Protein AF-A0A7S0A6V8-F1 (afdb_monomer_lite)

Secondary structure (DSSP, 8-state):
--SSHHHHHHHHHHHHHHHHHHHHHHHHHHHHHHHHHHHHHHHHHHHHHHHHHHHHHHHHHHHHHHHHHHHHHHHHHHHHHHHHHHHHHHHHHHHHHT--SS-HHHHHHHHHHHHHHHHHHHHHHTTSS---

pLDDT: mean 90.57, std 12.78, range [45.38, 98.56]

Radius of gyration: 54.49 Å; chains: 1; bounding box: 108×16×158 Å

Structure (mmCIF, N/CA/C/O backbone):
data_AF-A0A7S0A6V8-F1
#
_entry.id   AF-A0A7S0A6V8-F1
#
loop_
_atom_site.group_PDB
_atom_site.id
_atom_site.type_symbol
_atom_site.label_atom_id
_atom_site.label_alt_id
_atom_site.label_comp_id
_atom_site.label_asym_id
_atom_site.label_entity_id
_atom_site.label_seq_id
_atom_site.pdbx_PDB_ins_code
_atom_site.Cartn_x
_atom_site.Cartn_y
_atom_site.Cartn_z
_atom_site.occupancy
_atom_site.B_iso_or_equiv
_atom_site.auth_seq_id
_atom_site.auth_comp_id
_atom_site.auth_asym_id
_atom_site.auth_atom_id
_atom_site.pdbx_PDB_model_num
ATOM 1 N N . MET A 1 1 ? -55.685 -0.125 78.660 1.00 45.53 1 MET A N 1
ATOM 2 C CA . MET A 1 1 ? -54.241 0.085 78.420 1.00 45.53 1 MET A CA 1
ATOM 3 C C . MET A 1 1 ? -53.777 -0.900 77.355 1.00 45.53 1 MET A C 1
ATOM 5 O O . MET A 1 1 ? -53.372 -1.995 77.702 1.00 45.53 1 MET A O 1
ATOM 9 N N . GLN A 1 2 ? -53.932 -0.569 76.074 1.00 47.03 2 GLN A N 1
ATOM 10 C CA . GLN A 1 2 ? -53.347 -1.300 74.937 1.00 47.03 2 GLN A CA 1
ATOM 11 C C . GLN A 1 2 ? -53.778 -0.545 73.677 1.00 47.03 2 GLN A C 1
ATOM 13 O O . GLN A 1 2 ? -54.888 -0.736 73.198 1.00 47.03 2 GLN A O 1
ATOM 18 N N . ALA A 1 3 ? -52.962 0.400 73.218 1.00 49.88 3 ALA A N 1
ATOM 19 C CA . ALA A 1 3 ? -53.175 1.063 71.927 1.00 49.88 3 ALA A CA 1
ATOM 20 C C . ALA A 1 3 ? -51.880 1.671 71.364 1.00 49.88 3 ALA A C 1
ATOM 22 O O . ALA A 1 3 ? -51.708 1.692 70.155 1.00 49.88 3 ALA A O 1
ATOM 23 N N . GLU A 1 4 ? -50.925 2.087 72.204 1.00 53.75 4 GLU A N 1
ATOM 24 C CA . GLU A 1 4 ? -49.747 2.814 71.695 1.00 53.75 4 GLU A CA 1
ATOM 25 C C . GLU A 1 4 ? -48.525 1.944 71.348 1.00 53.75 4 GLU A C 1
ATOM 27 O O . GLU A 1 4 ? -47.698 2.342 70.536 1.00 53.75 4 GLU A O 1
ATOM 32 N N . SER A 1 5 ? -48.422 0.716 71.869 1.00 54.34 5 SER A N 1
ATOM 33 C CA . SER A 1 5 ? -47.261 -0.160 71.614 1.00 54.34 5 SER A CA 1
ATOM 34 C C . SER A 1 5 ? -47.273 -0.851 70.238 1.00 54.34 5 SER A C 1
ATOM 36 O O . SER A 1 5 ? -46.220 -1.299 69.791 1.00 54.34 5 SER A O 1
ATOM 38 N N . GLY A 1 6 ? -48.425 -0.959 69.564 1.00 63.09 6 GLY A N 1
ATOM 39 C CA . GLY A 1 6 ? -48.537 -1.648 68.267 1.00 63.09 6 GLY A CA 1
ATOM 40 C C . GLY A 1 6 ? -48.186 -0.775 67.056 1.00 63.09 6 GLY A C 1
ATOM 41 O O . GLY A 1 6 ? -47.698 -1.287 66.052 1.00 63.09 6 GLY A O 1
ATOM 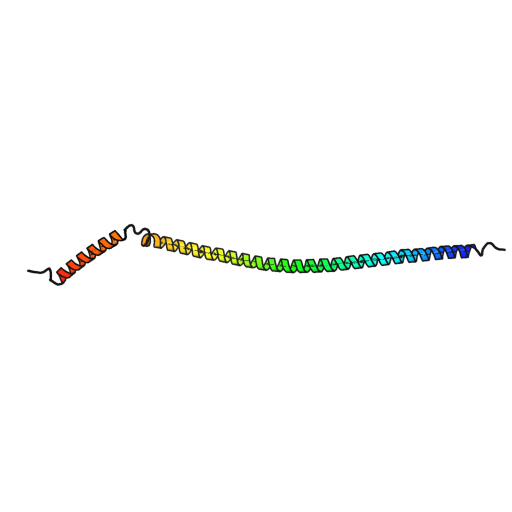42 N N . GLY A 1 7 ? -48.383 0.546 67.154 1.00 79.88 7 GLY A N 1
ATOM 43 C CA . GLY A 1 7 ? -48.154 1.477 66.042 1.00 79.88 7 GLY A CA 1
ATOM 44 C C . GLY A 1 7 ? -46.675 1.677 65.703 1.00 79.88 7 GLY A C 1
ATOM 45 O O . GLY A 1 7 ? -46.308 1.702 64.532 1.00 79.88 7 GLY A O 1
ATOM 46 N N . VAL A 1 8 ? -45.809 1.747 66.719 1.00 84.25 8 VAL A N 1
ATOM 47 C CA . VAL A 1 8 ? -44.356 1.903 66.520 1.00 84.25 8 VAL A CA 1
ATOM 48 C C . VAL A 1 8 ? -43.749 0.653 65.878 1.00 84.25 8 VAL A C 1
ATOM 50 O O . VAL A 1 8 ? -42.939 0.769 64.965 1.00 84.25 8 VAL A O 1
ATOM 53 N N . VAL A 1 9 ? -44.181 -0.540 66.297 1.00 86.50 9 VAL A N 1
ATOM 54 C CA . VAL A 1 9 ? -43.727 -1.809 65.703 1.00 86.50 9 VAL A CA 1
ATOM 55 C C . VAL A 1 9 ? -44.189 -1.930 64.249 1.00 86.50 9 VAL A C 1
ATOM 57 O O . VAL A 1 9 ? -43.392 -2.312 63.399 1.00 86.50 9 VAL A O 1
ATOM 60 N N . GLY A 1 10 ? -45.427 -1.534 63.935 1.00 88.88 10 GLY A N 1
ATOM 61 C CA . GLY A 1 10 ? -45.908 -1.490 62.551 1.00 88.88 10 GLY A CA 1
ATOM 62 C C . GLY A 1 10 ? -45.113 -0.518 61.674 1.00 88.88 10 GLY A C 1
ATOM 63 O O . GLY A 1 10 ? -44.764 -0.853 60.547 1.00 88.88 10 GLY A O 1
ATOM 64 N N . MET A 1 11 ? -44.754 0.660 62.196 1.00 89.88 11 MET A N 1
ATOM 65 C CA . MET A 1 11 ? -43.911 1.612 61.464 1.00 89.88 11 MET A CA 1
ATOM 66 C C . MET A 1 11 ? -42.496 1.064 61.227 1.00 89.88 11 MET A C 1
ATOM 68 O O . MET A 1 11 ? -41.969 1.214 60.130 1.00 89.88 11 MET A O 1
ATOM 72 N N . LEU A 1 12 ? -41.906 0.376 62.212 1.00 91.50 12 LEU A N 1
ATOM 73 C CA . LEU A 1 12 ? -40.611 -0.293 62.048 1.00 91.50 12 LEU A CA 1
ATOM 74 C C . LEU A 1 12 ? -40.663 -1.417 61.001 1.00 91.50 12 LEU A C 1
ATOM 76 O O . LEU A 1 12 ? -39.731 -1.534 60.216 1.00 91.50 12 LEU A O 1
ATOM 80 N N . GLN A 1 13 ? -41.755 -2.185 60.932 1.00 91.00 13 GLN A N 1
ATOM 81 C CA . GLN A 1 13 ? -41.948 -3.221 59.906 1.00 91.00 13 GLN A CA 1
ATOM 82 C C . GLN A 1 13 ? -42.083 -2.640 58.491 1.00 91.00 13 GLN A C 1
ATOM 84 O O . GLN A 1 13 ? -41.554 -3.209 57.538 1.00 91.00 13 GLN A O 1
ATOM 89 N N . VAL A 1 14 ? -42.762 -1.497 58.335 1.00 94.44 14 VAL A N 1
ATOM 90 C CA . VAL A 1 14 ? -42.834 -0.793 57.040 1.00 94.44 14 VAL A CA 1
ATOM 91 C C . VAL A 1 14 ? -41.448 -0.307 56.623 1.00 94.44 14 VAL A C 1
ATOM 93 O O . VAL A 1 14 ? -41.026 -0.556 55.498 1.00 94.44 14 VAL A O 1
ATOM 96 N N . VAL A 1 15 ? -40.716 0.320 57.548 1.00 94.56 15 VAL A N 1
ATOM 97 C CA . VAL A 1 15 ? -39.351 0.804 57.305 1.00 94.56 15 VAL A CA 1
ATOM 98 C C . VAL A 1 15 ? -38.407 -0.346 56.938 1.00 94.56 15 VAL A C 1
ATOM 100 O O . VAL A 1 15 ? -37.629 -0.217 55.999 1.00 94.56 15 VAL A O 1
ATOM 103 N N . GLU A 1 16 ? -38.497 -1.486 57.626 1.00 94.62 16 GLU A N 1
ATOM 104 C CA . GLU A 1 16 ? -37.734 -2.695 57.295 1.00 94.62 16 GLU A CA 1
ATOM 105 C C . GLU A 1 16 ? -38.049 -3.192 55.877 1.00 94.62 16 GLU A C 1
ATOM 107 O O . GLU A 1 16 ? -37.133 -3.432 55.090 1.00 94.62 16 GLU A O 1
ATOM 112 N N . SER A 1 17 ? -39.333 -3.286 55.516 1.00 95.88 17 SER A N 1
ATOM 113 C CA . SER A 1 17 ? -39.743 -3.689 54.167 1.00 95.88 17 SER A CA 1
ATOM 114 C C . SER A 1 17 ? -39.253 -2.717 53.091 1.00 95.88 17 SER A C 1
ATOM 116 O O . SER A 1 17 ? -38.896 -3.155 51.995 1.00 95.88 17 SER A O 1
ATOM 118 N N . ASP A 1 18 ? -39.247 -1.413 53.369 1.00 96.94 18 ASP A N 1
ATOM 119 C CA . ASP A 1 18 ? -38.742 -0.404 52.439 1.00 96.94 18 ASP A CA 1
ATOM 120 C C . ASP A 1 18 ? -37.225 -0.499 52.267 1.00 96.94 18 ASP A C 1
ATOM 122 O O . ASP A 1 18 ? -36.745 -0.418 51.136 1.00 96.94 18 ASP A O 1
ATOM 126 N N . PHE A 1 19 ? -36.468 -0.742 53.342 1.00 97.06 19 PHE A N 1
ATOM 127 C CA . PHE A 1 19 ? -35.027 -0.978 53.241 1.00 97.06 19 PHE A CA 1
ATOM 128 C C . PHE A 1 19 ? -34.702 -2.258 52.475 1.00 97.06 19 PHE A C 1
ATOM 130 O O . PHE A 1 19 ? -33.848 -2.218 51.595 1.00 97.06 19 PHE A O 1
ATOM 137 N N . ALA A 1 20 ? -35.412 -3.358 52.737 1.00 97.25 20 ALA A N 1
ATOM 138 C CA . ALA A 1 20 ? -35.213 -4.612 52.012 1.00 97.25 20 ALA A CA 1
ATOM 139 C C . ALA A 1 20 ? -35.503 -4.453 50.508 1.00 97.25 20 ALA A C 1
ATOM 141 O O . ALA A 1 20 ? -34.765 -4.960 49.662 1.00 97.25 20 ALA A O 1
ATOM 142 N N . ARG A 1 21 ? -36.558 -3.705 50.157 1.00 97.56 21 ARG A N 1
ATOM 143 C CA . ARG A 1 21 ? -36.874 -3.380 48.761 1.00 97.56 21 ARG A CA 1
ATOM 144 C C . ARG A 1 21 ? -35.805 -2.492 48.131 1.00 97.56 21 ARG A C 1
ATOM 146 O O . ARG A 1 21 ? -35.350 -2.793 47.032 1.00 97.56 21 ARG A O 1
ATOM 153 N N . LEU A 1 22 ? -35.38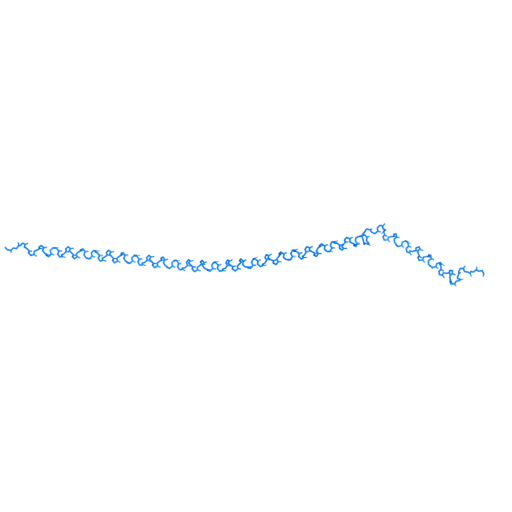7 -1.434 48.826 1.00 97.81 22 LEU A N 1
ATOM 154 C CA . LEU A 1 22 ? -34.353 -0.518 48.347 1.00 97.81 22 LEU A CA 1
ATOM 155 C C . LEU A 1 22 ? -33.021 -1.242 48.121 1.00 97.81 22 LEU A C 1
ATOM 157 O O . LEU A 1 22 ? -32.372 -1.013 47.103 1.00 97.81 22 LEU A O 1
ATOM 161 N N . GLU A 1 23 ? -32.628 -2.126 49.037 1.00 97.62 23 GLU A N 1
ATOM 162 C CA . GLU A 1 23 ? -31.418 -2.939 48.918 1.00 97.62 23 GLU A CA 1
ATOM 163 C C . GLU A 1 23 ? -31.487 -3.846 47.686 1.00 97.62 23 GLU A C 1
ATOM 165 O O . GLU A 1 23 ? -30.549 -3.866 46.888 1.00 97.62 23 GLU A O 1
ATOM 170 N N . ALA A 1 24 ? -32.607 -4.547 47.488 1.00 97.50 24 ALA A N 1
ATOM 171 C CA . ALA A 1 24 ? -32.794 -5.431 46.343 1.00 97.50 24 ALA A CA 1
ATOM 172 C C . ALA A 1 24 ? -32.779 -4.668 45.007 1.00 97.50 24 ALA A C 1
ATOM 174 O O . ALA A 1 24 ? -32.090 -5.078 44.071 1.00 97.50 24 ALA A O 1
ATOM 175 N N . GLU A 1 25 ? -33.508 -3.551 44.919 1.00 97.69 25 GLU A N 1
ATOM 176 C CA . GLU A 1 25 ? -33.565 -2.708 43.719 1.00 97.69 25 GLU A CA 1
ATOM 177 C C . GLU A 1 25 ? -32.190 -2.104 43.399 1.00 97.69 25 GLU A C 1
ATOM 179 O O . GLU A 1 25 ? -31.736 -2.179 42.255 1.00 97.69 25 GLU A O 1
ATOM 184 N N . THR A 1 26 ? -31.498 -1.563 44.406 1.00 97.88 26 THR A N 1
ATOM 185 C CA . THR A 1 26 ? -30.175 -0.942 44.230 1.00 97.88 26 THR A CA 1
ATOM 186 C C . THR A 1 26 ? -29.130 -1.980 43.842 1.00 97.88 26 THR A C 1
ATOM 188 O O . THR A 1 26 ? -28.418 -1.781 42.863 1.00 97.88 26 THR A O 1
ATOM 191 N N . SER A 1 27 ? -29.093 -3.129 44.521 1.00 97.88 27 SER A N 1
ATOM 192 C CA . SER A 1 27 ? -28.145 -4.206 44.207 1.00 97.88 27 SER A CA 1
ATOM 193 C C . SER A 1 27 ? -28.348 -4.745 42.790 1.00 97.88 27 SER A C 1
ATOM 195 O O . SER A 1 27 ? -27.383 -5.000 42.070 1.00 97.88 27 SER A O 1
ATOM 197 N N . ALA A 1 28 ? -29.604 -4.895 42.355 1.00 97.88 28 ALA A N 1
ATOM 198 C CA . ALA A 1 28 ? -29.914 -5.314 40.993 1.00 97.88 28 ALA A CA 1
ATOM 199 C C . ALA A 1 28 ? -29.501 -4.255 39.957 1.00 97.88 28 ALA A C 1
ATOM 201 O O . ALA A 1 28 ? -28.939 -4.603 38.915 1.00 97.88 28 ALA A O 1
ATOM 202 N N . ALA A 1 29 ? -29.750 -2.974 40.242 1.00 98.31 29 ALA A N 1
ATOM 203 C CA . ALA A 1 29 ? -29.359 -1.870 39.371 1.00 98.31 29 ALA A CA 1
ATOM 204 C C . ALA A 1 29 ? -27.833 -1.747 39.248 1.00 98.31 29 ALA A C 1
ATOM 206 O O . ALA A 1 29 ? -27.325 -1.613 38.136 1.00 98.31 29 ALA A O 1
ATOM 207 N N . GLU A 1 30 ? -27.097 -1.852 40.356 1.00 98.19 30 GLU A N 1
ATOM 208 C CA . GLU A 1 30 ? -25.632 -1.823 40.371 1.00 98.19 30 GLU A CA 1
ATOM 209 C C . GLU A 1 30 ? -25.037 -3.017 39.622 1.00 98.19 30 GLU A C 1
ATOM 211 O O . GLU A 1 30 ? -24.147 -2.836 38.791 1.00 98.19 30 GLU A O 1
ATOM 216 N N . ALA A 1 31 ? -25.566 -4.227 39.833 1.00 98.19 31 ALA A N 1
ATOM 217 C CA . ALA A 1 31 ? -25.120 -5.413 39.105 1.00 98.19 31 ALA A CA 1
ATOM 218 C C . ALA A 1 31 ? -25.353 -5.284 37.590 1.00 98.19 31 ALA A C 1
ATOM 220 O O . ALA A 1 31 ? -24.488 -5.653 36.791 1.00 98.19 31 ALA A O 1
ATOM 221 N N . LEU A 1 32 ? -26.502 -4.734 37.181 1.00 98.25 32 LEU A N 1
ATOM 222 C CA . LEU A 1 32 ? -26.798 -4.483 35.772 1.00 98.25 32 LEU A CA 1
ATOM 223 C C . LEU A 1 32 ? -25.873 -3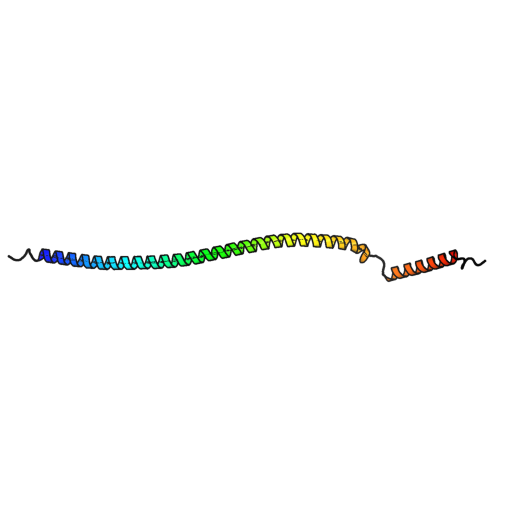.413 35.183 1.00 98.25 32 LEU A C 1
ATOM 225 O O . LEU A 1 32 ? -25.332 -3.615 34.097 1.00 98.25 32 LEU A O 1
ATOM 229 N N . ALA A 1 33 ? -25.675 -2.302 35.894 1.00 98.44 33 ALA A N 1
ATOM 230 C CA . ALA A 1 33 ? -24.804 -1.217 35.458 1.00 98.44 33 ALA A CA 1
ATOM 231 C C . ALA A 1 33 ? -23.352 -1.689 35.313 1.00 98.44 33 ALA A C 1
ATOM 233 O O . ALA A 1 33 ? -22.712 -1.401 34.302 1.00 98.44 33 ALA A O 1
ATOM 234 N N . GLN A 1 34 ? -22.858 -2.474 36.275 1.00 98.44 34 GLN A N 1
ATOM 235 C CA . GLN A 1 34 ? -21.521 -3.057 36.222 1.00 98.44 34 GLN A CA 1
ATOM 236 C C . GLN A 1 34 ? -21.376 -3.986 35.015 1.00 98.44 34 GLN A C 1
ATOM 238 O O . GLN A 1 34 ? -20.423 -3.859 34.251 1.00 98.44 34 GLN A O 1
ATOM 243 N N . LYS A 1 35 ? -22.361 -4.862 34.782 1.00 98.38 35 LYS A N 1
ATOM 244 C CA . LYS A 1 35 ? -22.357 -5.763 33.626 1.00 98.38 35 LYS A CA 1
ATOM 245 C C . LYS A 1 35 ? -22.326 -4.996 32.301 1.00 98.38 35 LYS A C 1
ATOM 247 O O . LYS A 1 35 ? -21.511 -5.307 31.439 1.00 98.38 35 LYS A O 1
ATOM 252 N N . GLN A 1 36 ? -23.185 -3.989 32.143 1.00 98.38 36 GLN A N 1
ATOM 253 C CA . GLN A 1 36 ? -23.234 -3.166 30.930 1.00 98.38 36 GLN A CA 1
ATOM 254 C C . GLN A 1 36 ? -21.926 -2.406 30.704 1.00 98.38 36 GLN A C 1
ATOM 256 O O . GLN A 1 36 ? -21.455 -2.311 29.572 1.00 98.38 36 GLN A O 1
ATOM 261 N N . TYR A 1 37 ? -21.330 -1.880 31.774 1.00 98.31 37 TYR A N 1
ATOM 262 C CA . TYR A 1 37 ? -20.033 -1.224 31.707 1.00 98.31 37 TYR A CA 1
ATOM 263 C C . TYR A 1 37 ? -18.936 -2.197 31.260 1.00 98.31 37 TYR A C 1
ATOM 265 O O . TYR A 1 37 ? -18.173 -1.878 30.349 1.00 98.31 37 TYR A O 1
ATOM 273 N N . ASP A 1 38 ? -18.875 -3.391 31.849 1.00 98.44 38 ASP A N 1
ATOM 274 C CA . ASP A 1 38 ? -17.859 -4.393 31.523 1.00 98.44 38 ASP A CA 1
ATOM 275 C C . ASP A 1 38 ? -17.989 -4.905 30.081 1.00 98.44 38 ASP A C 1
ATOM 277 O O . ASP A 1 38 ? -16.976 -5.034 29.386 1.00 98.44 38 ASP A O 1
ATOM 281 N N . GLU A 1 39 ? -19.219 -5.127 29.605 1.00 98.50 39 GLU A N 1
ATOM 282 C CA . GLU A 1 39 ? -19.510 -5.475 28.208 1.00 98.50 39 GLU A CA 1
ATOM 283 C C . GLU A 1 39 ? -19.068 -4.346 27.268 1.00 98.50 39 GLU A C 1
ATOM 285 O O . GLU A 1 39 ? -18.220 -4.558 26.400 1.00 98.50 39 GLU A O 1
ATOM 290 N N . PHE A 1 40 ? -19.535 -3.115 27.504 1.00 98.38 40 PHE A N 1
ATOM 291 C CA . PHE A 1 40 ? -19.190 -1.956 26.677 1.00 98.38 40 PHE A CA 1
ATOM 292 C C . PHE A 1 40 ? -17.679 -1.711 26.613 1.00 98.38 40 PHE A C 1
ATOM 294 O O . PHE A 1 40 ? -17.125 -1.436 25.546 1.00 98.38 40 PHE A O 1
ATOM 301 N N . MET A 1 41 ? -16.994 -1.805 27.753 1.00 98.44 41 MET A N 1
ATOM 302 C CA . MET A 1 41 ? -15.553 -1.591 27.828 1.00 98.44 41 MET A CA 1
ATOM 303 C C . MET A 1 41 ? -14.769 -2.717 27.166 1.00 98.44 41 MET A C 1
ATOM 305 O O . MET A 1 41 ? -13.697 -2.458 26.615 1.00 98.44 41 MET A O 1
ATOM 309 N N . THR A 1 42 ? -15.265 -3.951 27.215 1.00 98.31 42 THR A N 1
ATOM 310 C CA . THR A 1 42 ? -14.642 -5.082 26.524 1.00 98.31 42 THR A CA 1
ATOM 311 C C . THR A 1 42 ? -14.779 -4.920 25.017 1.00 98.31 42 THR A C 1
ATOM 313 O O . THR A 1 42 ? -13.759 -4.906 24.324 1.00 98.31 42 THR A O 1
ATOM 316 N N . ASP A 1 43 ? -15.992 -4.678 24.526 1.00 98.31 43 ASP A N 1
ATOM 317 C CA . ASP A 1 43 ? -16.256 -4.480 23.101 1.00 98.31 43 ASP A CA 1
ATOM 318 C C . ASP A 1 43 ? -15.470 -3.284 22.556 1.00 98.31 43 ASP A C 1
ATOM 320 O O . ASP A 1 43 ? -14.784 -3.392 21.540 1.00 98.31 43 ASP A O 1
ATOM 324 N N . SER A 1 44 ? -15.458 -2.166 23.287 1.00 98.38 44 SER A N 1
ATOM 325 C CA . SER A 1 44 ? -14.698 -0.971 22.903 1.00 98.38 44 SER A CA 1
ATOM 326 C C . SER A 1 44 ? -13.189 -1.220 22.843 1.00 98.38 44 SER A C 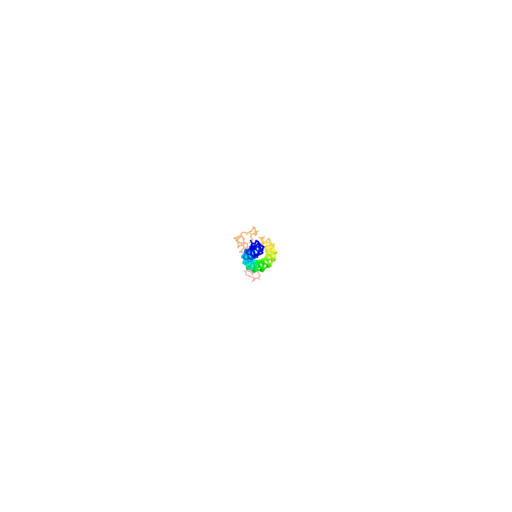1
ATOM 328 O O . SER A 1 44 ? -12.500 -0.655 21.993 1.00 98.38 44 SER A O 1
ATOM 330 N N . LYS A 1 45 ? -12.636 -2.050 23.741 1.00 98.44 45 LYS A N 1
ATOM 331 C CA . LYS A 1 45 ? -11.208 -2.412 23.712 1.00 98.44 45 LYS A CA 1
ATOM 332 C C . LYS A 1 45 ? -10.877 -3.269 22.495 1.00 98.44 45 LYS A C 1
ATOM 334 O O . LYS A 1 45 ? -9.845 -3.025 21.871 1.00 98.44 45 LYS A O 1
ATOM 339 N N . VAL A 1 46 ? -11.730 -4.241 22.171 1.00 98.44 46 VAL A N 1
ATOM 340 C CA . VAL A 1 46 ? -11.561 -5.104 20.993 1.00 98.44 46 VAL A CA 1
ATOM 341 C C . VAL A 1 46 ? -11.661 -4.275 19.716 1.00 98.44 46 VAL A C 1
ATOM 343 O O . VAL A 1 46 ? -10.726 -4.289 18.918 1.00 98.44 46 VAL A O 1
ATOM 346 N N . ASP A 1 47 ? -12.721 -3.477 19.573 1.00 98.44 47 ASP A N 1
ATOM 347 C CA . ASP A 1 47 ? -12.946 -2.623 18.403 1.00 98.44 47 ASP A CA 1
ATOM 348 C C . ASP A 1 47 ? -11.798 -1.624 18.209 1.00 98.44 47 ASP A C 1
ATOM 350 O O . ASP A 1 47 ? -11.270 -1.465 17.107 1.00 98.44 47 ASP A O 1
ATOM 354 N N . LYS A 1 48 ? -11.320 -1.003 19.297 1.00 98.50 48 LYS A N 1
ATOM 355 C CA . LYS A 1 48 ? -10.149 -0.123 19.241 1.00 98.50 48 LYS A CA 1
ATOM 356 C C . LYS A 1 48 ? -8.904 -0.867 18.760 1.00 98.50 48 LYS A C 1
ATOM 358 O O . LYS A 1 48 ? -8.196 -0.346 17.902 1.00 98.50 48 LYS A O 1
ATOM 363 N N . ALA A 1 49 ? -8.619 -2.047 19.309 1.00 98.38 49 ALA A N 1
ATOM 364 C CA . ALA A 1 49 ? -7.440 -2.822 18.933 1.00 98.38 49 ALA A CA 1
ATOM 365 C C . ALA A 1 49 ? -7.482 -3.238 17.455 1.00 98.38 49 ALA A C 1
ATOM 367 O O . ALA A 1 49 ? -6.482 -3.082 16.750 1.00 98.38 49 ALA A O 1
ATOM 368 N N . GLU A 1 50 ? -8.642 -3.697 16.980 1.00 98.56 50 GLU A N 1
ATOM 369 C CA . GLU A 1 50 ? -8.870 -4.043 15.578 1.00 98.56 50 GLU A 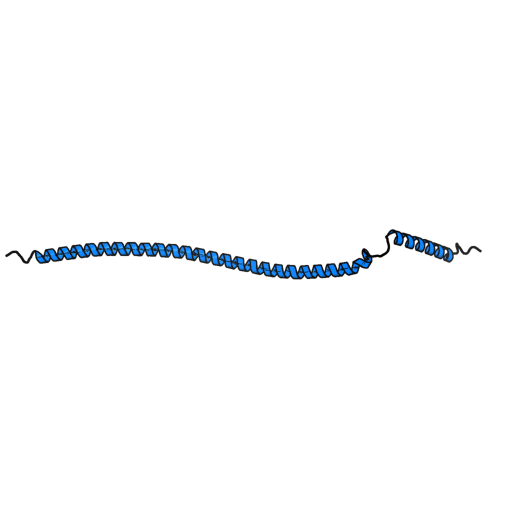CA 1
ATOM 370 C C . GLU A 1 50 ? -8.650 -2.826 14.677 1.00 98.56 50 GLU A C 1
ATOM 372 O O . GLU A 1 50 ? -7.802 -2.870 13.788 1.00 98.56 50 GLU A O 1
ATOM 377 N N . LYS A 1 51 ? -9.314 -1.696 14.961 1.00 98.38 51 LYS A N 1
ATOM 378 C CA . LYS A 1 51 ? -9.153 -0.473 14.159 1.00 98.38 51 LYS A CA 1
ATOM 379 C C . LYS A 1 51 ? -7.725 0.058 14.165 1.00 98.38 51 LYS A C 1
ATOM 381 O O . LYS A 1 51 ? -7.264 0.534 13.132 1.00 98.38 51 LYS A O 1
ATOM 386 N N . THR A 1 52 ? -7.010 -0.016 15.289 1.00 98.44 52 THR A N 1
ATOM 387 C CA . THR A 1 52 ? -5.597 0.387 15.345 1.00 98.44 52 THR A CA 1
ATOM 388 C C . THR A 1 52 ? -4.745 -0.475 14.416 1.00 98.44 52 THR A C 1
ATOM 390 O O . THR A 1 52 ? -3.969 0.073 13.636 1.00 98.44 52 THR A O 1
ATOM 393 N N . LYS A 1 53 ? -4.927 -1.800 14.425 1.00 98.31 53 LYS A N 1
ATOM 394 C CA . LYS A 1 53 ? -4.210 -2.700 13.507 1.00 98.31 53 LYS A CA 1
ATOM 395 C C . LYS A 1 53 ? -4.571 -2.444 12.049 1.00 98.31 53 LYS A C 1
ATOM 397 O O . LYS A 1 53 ? -3.698 -2.433 11.184 1.00 98.31 53 LYS A O 1
ATOM 402 N N . ASP A 1 54 ? -5.841 -2.177 11.787 1.00 98.38 54 ASP A N 1
ATOM 403 C CA . ASP A 1 54 ? -6.339 -1.837 10.460 1.00 98.38 54 ASP A CA 1
ATOM 404 C C . ASP A 1 54 ? -5.706 -0.553 9.911 1.00 98.38 54 ASP A C 1
ATOM 406 O O . ASP A 1 54 ? -5.359 -0.483 8.729 1.00 98.38 54 ASP A O 1
ATOM 410 N N . ILE A 1 55 ? -5.544 0.462 10.766 1.00 98.50 55 ILE A N 1
ATOM 411 C CA . ILE A 1 55 ? -4.858 1.713 10.426 1.00 98.50 55 ILE A CA 1
ATOM 412 C C . ILE A 1 55 ? -3.392 1.429 10.099 1.00 98.50 55 ILE A C 1
ATOM 414 O O . ILE A 1 55 ? -2.956 1.791 9.009 1.00 98.50 55 ILE A O 1
ATOM 418 N N . GLU A 1 56 ? -2.667 0.720 10.971 1.00 98.38 56 GLU A N 1
ATOM 419 C CA . GLU A 1 56 ? -1.253 0.370 10.753 1.00 98.38 56 GLU A CA 1
ATOM 420 C C . GLU A 1 56 ? -1.048 -0.347 9.404 1.00 98.38 56 GLU A C 1
ATOM 422 O O . GLU A 1 56 ? -0.184 0.028 8.608 1.00 98.38 56 GLU A O 1
ATOM 427 N N . HIS A 1 57 ? -1.888 -1.342 9.096 1.00 98.31 57 HIS A N 1
ATOM 428 C CA . HIS A 1 57 ? -1.823 -2.067 7.826 1.00 98.31 57 HIS A CA 1
ATOM 429 C C . HIS A 1 57 ? -2.132 -1.181 6.613 1.00 98.31 57 HIS A C 1
ATOM 431 O O . HIS A 1 57 ? -1.465 -1.288 5.579 1.00 98.31 57 HIS A O 1
ATOM 437 N N . LYS A 1 58 ? -3.146 -0.314 6.707 1.00 98.38 58 LYS A N 1
ATOM 438 C CA . LYS A 1 58 ? -3.524 0.591 5.611 1.00 98.38 58 LYS A CA 1
ATOM 439 C C . LYS A 1 58 ? -2.463 1.663 5.375 1.00 98.38 58 LYS A C 1
ATOM 441 O O . LYS A 1 58 ? -2.200 1.991 4.219 1.00 98.38 58 LYS A O 1
ATOM 446 N N . GLU A 1 59 ? -1.837 2.176 6.429 1.00 98.50 59 GLU A N 1
ATOM 447 C CA . GLU A 1 59 ? -0.734 3.135 6.335 1.00 98.50 59 GLU A CA 1
ATOM 448 C C . GLU A 1 59 ? 0.496 2.515 5.672 1.00 98.50 59 GLU A C 1
ATOM 450 O O . GLU A 1 59 ? 1.009 3.089 4.709 1.00 98.50 59 GLU A O 1
ATOM 455 N N . ALA A 1 60 ? 0.898 1.310 6.091 1.00 98.38 60 ALA A N 1
ATOM 456 C CA . ALA A 1 60 ? 1.992 0.575 5.455 1.00 98.38 60 ALA A CA 1
ATOM 457 C C . ALA A 1 60 ? 1.714 0.327 3.963 1.00 98.38 60 ALA A C 1
ATOM 459 O O . ALA A 1 60 ? 2.513 0.688 3.101 1.00 98.38 60 ALA A O 1
ATOM 460 N N . LYS A 1 61 ? 0.517 -0.175 3.630 1.00 98.44 61 LYS A N 1
ATOM 461 C CA . LYS A 1 61 ? 0.124 -0.412 2.234 1.00 98.44 61 LYS A CA 1
ATOM 462 C C . LYS A 1 61 ? 0.120 0.875 1.405 1.00 98.44 61 LYS A C 1
ATOM 464 O O . LYS A 1 61 ? 0.528 0.862 0.244 1.00 98.44 61 LYS A O 1
ATOM 469 N N . LYS A 1 62 ? -0.342 1.990 1.979 1.00 98.38 62 LYS A N 1
ATOM 470 C CA . LYS A 1 62 ? -0.316 3.302 1.323 1.00 98.38 62 LYS A CA 1
ATOM 471 C C . LYS A 1 62 ? 1.119 3.735 1.033 1.00 98.38 62 LYS A C 1
ATOM 473 O O . LYS A 1 62 ? 1.371 4.246 -0.059 1.00 98.38 62 LYS A O 1
ATOM 478 N N . GLN A 1 63 ? 2.038 3.551 1.977 1.00 98.44 63 GLN A N 1
ATOM 479 C CA . GLN A 1 63 ? 3.449 3.869 1.783 1.00 98.44 63 GLN A CA 1
ATOM 480 C C . GLN A 1 63 ? 4.052 3.036 0.645 1.00 98.44 63 GLN A C 1
ATOM 482 O O . GLN A 1 63 ? 4.589 3.620 -0.297 1.00 98.44 63 GLN A O 1
ATOM 487 N N . ASP A 1 64 ? 3.866 1.714 0.667 1.00 98.31 64 ASP A N 1
ATOM 488 C CA . ASP A 1 64 ? 4.367 0.803 -0.371 1.00 98.31 64 ASP A CA 1
ATOM 489 C C . ASP A 1 64 ? 3.844 1.181 -1.762 1.00 98.31 64 ASP A C 1
ATOM 491 O O . ASP A 1 64 ? 4.601 1.288 -2.729 1.00 98.31 64 ASP A O 1
ATOM 495 N N . GLN A 1 65 ? 2.537 1.443 -1.870 1.00 98.38 65 GLN A N 1
ATOM 496 C CA . GLN A 1 65 ? 1.916 1.845 -3.132 1.00 98.38 65 GLN A CA 1
ATOM 497 C C . GLN A 1 65 ? 2.396 3.217 -3.608 1.00 98.38 65 GLN A C 1
ATOM 499 O O . GLN A 1 65 ? 2.569 3.419 -4.809 1.00 98.38 65 GLN A O 1
ATOM 504 N N . SER A 1 66 ? 2.633 4.154 -2.688 1.00 98.38 66 SER A N 1
ATOM 505 C CA . SER A 1 66 ? 3.158 5.480 -3.027 1.00 98.38 66 SER A CA 1
ATOM 506 C C . SER A 1 66 ? 4.587 5.383 -3.559 1.00 98.38 66 SER A C 1
ATOM 508 O O . SER A 1 66 ? 4.914 6.034 -4.549 1.00 98.38 66 SER A O 1
ATOM 510 N N . GLN A 1 67 ? 5.420 4.532 -2.956 1.00 98.44 67 GLN A N 1
ATOM 511 C CA . GLN A 1 67 ? 6.776 4.280 -3.434 1.00 98.44 67 GLN A CA 1
ATOM 512 C C . GLN A 1 67 ? 6.768 3.597 -4.805 1.00 98.44 67 GLN A C 1
ATOM 514 O O . GLN A 1 67 ? 7.438 4.067 -5.723 1.00 98.44 67 GLN A O 1
ATOM 519 N N . ALA A 1 68 ? 5.950 2.554 -4.979 1.00 98.44 68 ALA A N 1
ATOM 520 C CA . ALA A 1 68 ? 5.798 1.875 -6.263 1.00 98.44 68 ALA A CA 1
ATOM 521 C C . ALA A 1 68 ? 5.326 2.831 -7.370 1.00 98.44 68 ALA A C 1
ATOM 523 O O . ALA A 1 68 ? 5.815 2.757 -8.496 1.00 98.44 68 ALA A O 1
ATOM 524 N N . LEU A 1 69 ? 4.410 3.754 -7.057 1.00 98.44 69 LEU A N 1
ATOM 525 C CA . LEU A 1 69 ? 3.950 4.775 -7.997 1.00 98.44 69 LEU A CA 1
ATOM 526 C C . LEU A 1 69 ? 5.089 5.704 -8.431 1.00 98.44 69 LEU A C 1
ATOM 528 O O . LEU A 1 69 ? 5.201 6.001 -9.619 1.00 98.44 69 LEU A O 1
ATOM 532 N N . THR A 1 70 ? 5.922 6.162 -7.493 1.00 98.44 70 THR A N 1
ATOM 533 C CA . THR A 1 70 ? 7.082 7.010 -7.800 1.00 98.44 70 THR A CA 1
ATOM 534 C C . THR A 1 70 ? 8.063 6.281 -8.710 1.00 98.44 70 THR A C 1
ATOM 536 O O . THR A 1 70 ? 8.358 6.784 -9.790 1.00 98.44 70 THR A O 1
ATOM 539 N N . THR A 1 71 ? 8.467 5.059 -8.352 1.00 98.38 71 THR A N 1
ATOM 540 C CA . THR A 1 71 ? 9.367 4.250 -9.188 1.00 98.38 71 THR A CA 1
ATOM 541 C C . THR A 1 71 ? 8.782 4.016 -10.577 1.00 98.38 71 THR A C 1
ATOM 543 O O . THR A 1 71 ? 9.470 4.187 -11.572 1.00 98.38 71 THR A O 1
ATOM 546 N N . LYS A 1 72 ? 7.485 3.701 -10.686 1.00 98.38 72 LYS A N 1
ATOM 547 C CA . LYS A 1 72 ? 6.852 3.484 -11.996 1.00 98.38 72 LYS A CA 1
ATOM 548 C C . LYS A 1 72 ? 6.795 4.743 -12.856 1.00 98.38 72 LYS A C 1
ATOM 550 O O . LYS A 1 72 ? 6.839 4.634 -14.077 1.00 98.38 72 LYS A O 1
ATOM 555 N N . ARG A 1 73 ? 6.694 5.926 -12.249 1.00 98.31 73 ARG A N 1
ATOM 556 C CA . ARG A 1 73 ? 6.774 7.198 -12.982 1.00 98.31 73 ARG A CA 1
ATOM 557 C C . ARG A 1 73 ? 8.180 7.443 -13.518 1.00 98.31 73 ARG A C 1
ATOM 559 O O . ARG A 1 73 ? 8.307 7.814 -14.679 1.00 98.31 73 ARG A O 1
ATOM 566 N N . GLU A 1 74 ? 9.199 7.188 -12.704 1.00 98.38 74 GLU A N 1
ATOM 567 C CA . GLU A 1 74 ? 10.604 7.284 -13.116 1.00 98.38 74 GLU A CA 1
ATOM 568 C C . GLU A 1 74 ? 10.932 6.272 -14.226 1.00 98.38 74 GLU A C 1
ATOM 570 O O . GLU A 1 74 ? 11.518 6.653 -15.237 1.00 98.38 74 GLU A O 1
ATOM 575 N N . ASP A 1 75 ? 10.470 5.021 -14.095 1.00 98.19 75 ASP A N 1
ATOM 576 C CA . ASP A 1 75 ? 10.600 3.975 -15.120 1.00 98.19 75 ASP A CA 1
ATOM 577 C C . ASP A 1 75 ? 9.998 4.438 -16.459 1.00 98.19 75 ASP A C 1
ATOM 579 O O . ASP A 1 75 ? 10.624 4.306 -17.511 1.00 98.19 75 ASP A O 1
ATOM 583 N N . ILE A 1 76 ? 8.777 4.989 -16.438 1.00 98.19 76 ILE A N 1
ATOM 584 C CA . ILE A 1 76 ? 8.099 5.483 -17.647 1.00 98.19 76 ILE A CA 1
ATOM 585 C C . ILE A 1 76 ? 8.886 6.632 -18.279 1.00 98.19 76 ILE A C 1
ATOM 587 O O . ILE A 1 76 ? 9.084 6.643 -19.491 1.00 98.19 76 ILE A O 1
ATOM 591 N N . GLU A 1 77 ? 9.355 7.593 -17.483 1.00 98.19 77 GLU A N 1
ATOM 592 C CA . GLU A 1 77 ? 10.133 8.716 -18.006 1.00 98.19 77 GLU A CA 1
ATOM 593 C C . GLU A 1 77 ? 11.460 8.248 -18.627 1.00 98.19 77 GLU A C 1
ATOM 595 O O . GLU A 1 77 ? 11.833 8.702 -19.710 1.00 98.19 77 GLU A O 1
ATOM 600 N N . GLY A 1 78 ? 12.163 7.324 -17.967 1.00 98.25 78 GLY A N 1
ATOM 601 C CA . GLY A 1 78 ? 13.411 6.747 -18.467 1.00 98.25 78 GLY A CA 1
ATOM 602 C C . GLY A 1 78 ? 13.208 5.962 -19.761 1.00 98.25 78 GLY A C 1
ATOM 603 O O . GLY A 1 78 ? 13.865 6.238 -20.763 1.00 98.25 78 GLY A O 1
ATOM 604 N N . THR A 1 79 ? 12.245 5.040 -19.771 1.00 98.06 79 THR A N 1
ATOM 605 C CA . THR A 1 79 ? 11.947 4.205 -20.947 1.00 98.06 79 THR A CA 1
ATOM 606 C C . THR A 1 79 ? 11.444 5.019 -22.135 1.00 98.06 79 THR A C 1
ATOM 608 O O . THR A 1 79 ? 11.796 4.707 -23.271 1.00 98.06 79 THR A O 1
ATOM 611 N N . GLN A 1 80 ? 10.691 6.100 -21.907 1.00 98.00 80 GLN A N 1
ATOM 612 C CA . GLN A 1 80 ? 10.294 7.002 -22.987 1.00 98.00 80 GLN A CA 1
ATOM 613 C C . GLN A 1 80 ? 11.508 7.713 -23.600 1.00 98.00 80 GLN A C 1
ATOM 615 O O . GLN A 1 80 ? 11.623 7.765 -24.821 1.00 98.00 80 GLN A O 1
ATOM 620 N N . LYS A 1 81 ? 12.453 8.196 -22.779 1.00 98.25 81 LYS A N 1
ATOM 621 C CA . LYS A 1 81 ? 13.700 8.804 -23.281 1.00 98.25 81 LYS A CA 1
ATOM 622 C C . LYS A 1 81 ? 14.532 7.814 -24.096 1.00 98.25 81 LYS A C 1
ATOM 624 O O . LYS A 1 81 ? 15.081 8.185 -25.132 1.00 98.25 81 LYS A O 1
ATOM 629 N N . GLU A 1 82 ? 14.631 6.566 -23.641 1.00 98.12 82 GLU A N 1
ATOM 630 C CA . GLU A 1 82 ? 15.322 5.500 -24.376 1.00 98.12 82 GLU A CA 1
ATOM 631 C C . GLU A 1 82 ? 14.637 5.195 -25.711 1.00 98.12 82 GLU A C 1
ATOM 633 O O . GLU A 1 82 ? 15.311 5.097 -26.738 1.00 98.12 82 GLU A O 1
ATOM 638 N N . LEU A 1 83 ? 13.304 5.098 -25.715 1.00 98.12 83 LEU A N 1
ATOM 639 C CA . LEU A 1 83 ? 12.513 4.883 -26.923 1.00 98.12 83 LEU A CA 1
ATOM 640 C C . LEU A 1 83 ? 12.704 6.023 -27.928 1.00 98.12 83 LEU A C 1
ATOM 642 O 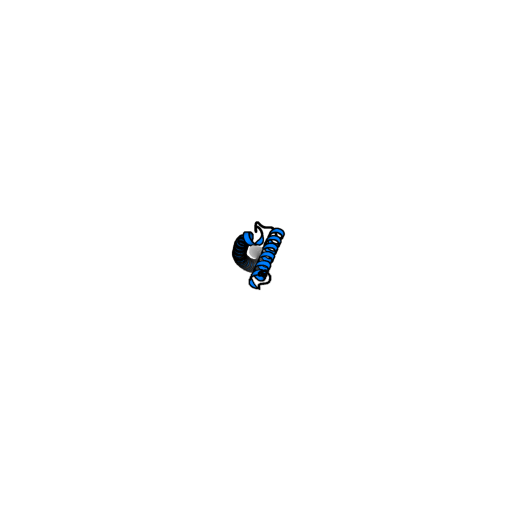O . LEU A 1 83 ? 12.979 5.764 -29.099 1.00 98.12 83 LEU A O 1
ATOM 646 N N . ASP A 1 84 ? 12.615 7.273 -27.475 1.00 98.00 84 ASP A N 1
ATOM 647 C CA . ASP A 1 84 ? 12.799 8.453 -28.322 1.00 98.00 84 ASP A CA 1
ATOM 648 C C . ASP A 1 84 ? 14.210 8.484 -28.928 1.00 98.00 84 ASP A C 1
ATOM 650 O O . ASP A 1 84 ? 14.382 8.747 -30.122 1.00 98.00 84 ASP A O 1
ATOM 654 N N . ALA A 1 85 ? 15.233 8.152 -28.134 1.00 98.06 85 ALA A N 1
ATOM 655 C CA . ALA A 1 85 ? 16.608 8.049 -28.615 1.00 98.06 85 ALA A CA 1
ATOM 656 C C . ALA A 1 85 ? 16.779 6.921 -29.647 1.00 98.06 85 ALA A C 1
ATOM 658 O O . ALA A 1 85 ? 17.454 7.112 -30.664 1.00 98.06 85 ALA A O 1
ATOM 659 N N . ALA A 1 86 ? 16.155 5.762 -29.415 1.00 97.75 86 ALA A N 1
ATOM 660 C CA . ALA A 1 86 ? 16.196 4.629 -30.332 1.00 97.75 86 ALA A CA 1
ATOM 661 C C . ALA A 1 86 ? 15.510 4.954 -31.666 1.00 97.75 86 ALA A C 1
ATOM 663 O O . ALA A 1 86 ? 16.068 4.661 -32.723 1.00 97.75 86 ALA A O 1
ATOM 664 N N . LEU A 1 87 ? 14.348 5.614 -31.631 1.00 97.38 87 LEU A N 1
ATOM 665 C CA . LEU A 1 87 ? 13.641 6.077 -32.826 1.00 97.38 87 LEU A CA 1
ATOM 666 C C . LEU A 1 87 ? 14.460 7.115 -33.597 1.00 97.38 87 LEU A C 1
ATOM 668 O O . LEU A 1 87 ? 14.652 6.971 -34.802 1.00 97.38 87 LEU A O 1
ATOM 672 N N . ALA A 1 88 ? 15.043 8.098 -32.906 1.00 97.06 88 ALA A N 1
ATOM 673 C CA . ALA A 1 88 ? 15.904 9.091 -33.543 1.00 97.06 88 ALA A CA 1
ATOM 674 C C . ALA A 1 88 ? 17.139 8.458 -34.209 1.00 97.06 88 ALA A C 1
ATOM 676 O O . ALA A 1 88 ? 17.592 8.914 -35.261 1.00 97.06 88 ALA A O 1
ATOM 677 N N . TYR A 1 89 ? 17.714 7.414 -33.606 1.00 95.88 89 TYR A N 1
ATOM 678 C CA . TYR A 1 89 ? 18.816 6.666 -34.210 1.00 95.88 89 TYR A CA 1
ATOM 679 C C . TYR A 1 89 ? 18.356 5.827 -35.406 1.00 95.88 89 TYR A C 1
ATOM 681 O O . TYR A 1 89 ? 19.014 5.825 -36.448 1.00 95.88 89 TYR A O 1
ATOM 689 N N . PHE A 1 90 ? 17.207 5.163 -35.285 1.00 94.44 90 PHE A N 1
ATOM 690 C CA . PHE A 1 90 ? 16.597 4.404 -36.369 1.00 94.44 90 PHE A CA 1
ATOM 691 C C . PHE A 1 90 ? 16.338 5.287 -37.596 1.00 94.44 90 PHE A C 1
ATOM 693 O O . PHE A 1 90 ? 16.751 4.931 -38.699 1.00 94.44 90 PHE A O 1
ATOM 700 N N . ASP A 1 91 ? 15.764 6.475 -37.405 1.00 94.50 91 ASP A N 1
ATOM 701 C CA . ASP A 1 91 ? 15.500 7.427 -38.486 1.00 94.50 91 ASP A CA 1
ATOM 702 C C . ASP A 1 91 ? 16.784 7.906 -39.176 1.00 94.50 91 ASP A C 1
ATOM 704 O O . ASP A 1 91 ? 16.802 8.083 -40.393 1.00 94.50 91 ASP A O 1
ATOM 708 N N . LYS A 1 92 ? 17.895 8.048 -38.438 1.00 92.81 92 LYS A N 1
ATOM 709 C CA . LYS A 1 92 ? 19.210 8.360 -39.029 1.00 92.81 92 LYS A CA 1
ATOM 710 C C . LYS A 1 92 ? 19.755 7.222 -39.891 1.00 92.81 92 LYS A C 1
ATOM 712 O O . LYS A 1 92 ? 20.429 7.485 -40.885 1.00 92.81 92 LYS A O 1
ATOM 717 N N . LEU A 1 93 ? 19.505 5.969 -39.512 1.00 91.81 93 LEU A N 1
ATOM 718 C CA . LEU A 1 93 ? 19.969 4.799 -40.261 1.00 91.81 93 LEU A CA 1
ATOM 719 C C . LEU A 1 93 ? 19.072 4.455 -41.451 1.00 91.81 93 LEU A C 1
ATOM 721 O O . LEU A 1 93 ? 19.552 3.890 -42.436 1.00 91.81 93 LEU A O 1
ATOM 725 N N . LYS A 1 94 ? 17.784 4.795 -41.381 1.00 89.56 94 LYS A N 1
ATOM 726 C CA . LYS A 1 94 ? 16.774 4.408 -42.369 1.00 89.56 94 LYS A CA 1
ATOM 727 C C . LYS A 1 94 ? 17.154 4.754 -43.823 1.00 89.56 94 LYS A C 1
ATOM 729 O O . LYS A 1 94 ? 17.072 3.843 -44.648 1.00 89.56 94 LYS A O 1
ATOM 734 N N . PRO A 1 95 ? 17.681 5.952 -44.159 1.00 88.12 95 PRO A N 1
ATOM 735 C CA . PRO A 1 95 ? 18.129 6.258 -45.524 1.00 88.12 95 PRO A CA 1
ATOM 736 C C . PRO A 1 95 ? 19.258 5.345 -46.024 1.00 88.12 95 PRO A C 1
ATOM 738 O O . PRO A 1 95 ? 19.283 4.942 -47.183 1.00 88.12 95 PRO A O 1
ATOM 741 N N . SER A 1 96 ? 20.194 4.989 -45.143 1.00 83.12 96 SER A N 1
ATOM 742 C CA . SER A 1 96 ? 21.394 4.218 -45.493 1.00 83.12 96 SER A CA 1
ATOM 743 C C . SER A 1 96 ? 21.173 2.705 -45.487 1.00 83.12 96 SER A C 1
ATOM 745 O O . SER A 1 96 ? 21.952 1.972 -46.097 1.00 83.12 96 SER A O 1
ATOM 747 N N . CYS A 1 97 ? 20.149 2.221 -44.783 1.00 83.19 97 CYS A N 1
ATOM 748 C CA . CYS A 1 97 ? 19.918 0.791 -44.574 1.00 83.19 97 CYS A CA 1
ATOM 749 C C . CYS A 1 97 ? 18.629 0.268 -45.217 1.00 83.19 97 CYS A C 1
ATOM 751 O O . CYS A 1 97 ? 18.584 -0.903 -45.583 1.00 83.19 97 CYS A O 1
ATOM 753 N N . VAL A 1 98 ? 17.599 1.105 -45.358 1.00 79.25 98 VAL A N 1
ATOM 754 C CA . VAL A 1 98 ? 16.266 0.703 -45.837 1.00 79.25 98 VAL A CA 1
ATOM 755 C C . VAL A 1 98 ? 15.929 1.418 -47.143 1.00 79.25 98 VAL A C 1
ATOM 757 O O . VAL A 1 98 ? 15.641 0.765 -48.142 1.00 79.25 98 VAL A O 1
ATOM 760 N N . ASP A 1 99 ? 16.079 2.742 -47.175 1.00 76.62 99 ASP A N 1
ATOM 761 C CA . ASP A 1 99 ? 15.712 3.579 -48.322 1.00 76.62 99 ASP A CA 1
ATOM 762 C C . ASP A 1 99 ? 16.923 3.883 -49.221 1.00 76.62 99 ASP A C 1
ATOM 764 O O . ASP A 1 99 ? 17.096 4.998 -49.708 1.00 76.62 99 ASP A O 1
ATOM 768 N N . THR A 1 100 ? 17.783 2.887 -49.476 1.00 73.69 100 THR A N 1
ATOM 769 C CA . THR A 1 100 ? 19.046 3.112 -50.205 1.00 73.69 100 THR A CA 1
ATOM 770 C C . THR A 1 100 ? 18.866 3.534 -51.664 1.00 73.69 100 THR A C 1
ATOM 772 O O . THR A 1 100 ? 19.857 3.826 -52.325 1.00 73.69 100 THR A O 1
ATOM 775 N N . GLY A 1 101 ? 17.642 3.517 -52.203 1.00 73.38 101 GLY A N 1
ATOM 776 C CA . GLY A 1 101 ? 17.324 3.931 -53.578 1.00 73.38 101 GLY A CA 1
ATOM 777 C C . GLY A 1 101 ? 17.935 3.061 -54.685 1.00 73.38 101 GLY A C 1
ATOM 778 O O . GLY A 1 101 ? 17.683 3.298 -55.859 1.00 73.38 101 GLY A O 1
ATOM 779 N N . VAL A 1 102 ? 18.730 2.051 -54.325 1.00 76.12 102 VAL A N 1
ATOM 780 C CA . VAL A 1 102 ? 19.390 1.107 -55.231 1.00 76.12 102 VAL A CA 1
ATOM 781 C C . VAL A 1 102 ? 19.246 -0.305 -54.702 1.00 76.12 102 VAL A C 1
ATOM 783 O O . VAL A 1 102 ? 19.500 -0.575 -53.521 1.00 76.12 102 VAL A O 1
ATOM 786 N N . THR A 1 103 ? 18.842 -1.209 -55.590 1.00 81.44 103 THR A N 1
ATOM 787 C CA . THR A 1 103 ? 18.651 -2.612 -55.243 1.00 81.44 103 THR A CA 1
ATOM 788 C C . THR A 1 103 ? 19.999 -3.275 -54.950 1.00 81.44 103 THR A C 1
ATOM 790 O O . THR A 1 103 ? 21.081 -2.749 -55.242 1.00 81.44 103 THR A O 1
ATOM 793 N N . TYR A 1 104 ? 19.966 -4.435 -54.296 1.00 80.75 104 TYR A N 1
ATOM 794 C CA . TYR A 1 104 ? 21.172 -5.245 -54.135 1.00 80.75 104 TYR A CA 1
ATOM 795 C C . TYR A 1 104 ? 21.770 -5.624 -55.499 1.00 80.75 104 TYR A C 1
ATOM 797 O O . TYR A 1 104 ? 22.981 -5.530 -55.683 1.00 80.75 104 TYR A O 1
ATOM 805 N N . GLU A 1 105 ? 20.917 -5.963 -56.465 1.00 82.94 105 GLU A N 1
ATOM 806 C CA . GLU A 1 105 ? 21.312 -6.339 -57.823 1.00 82.94 105 GLU A CA 1
ATOM 807 C C . GLU A 1 105 ? 22.040 -5.191 -58.537 1.00 82.94 105 GLU A C 1
ATOM 809 O O . GLU A 1 105 ? 23.153 -5.396 -59.024 1.00 82.94 105 GLU A O 1
ATOM 814 N N . ASP A 1 106 ? 21.516 -3.961 -58.473 1.00 84.31 106 ASP A N 1
ATOM 815 C CA . ASP A 1 106 ? 22.169 -2.771 -59.047 1.00 84.31 106 ASP A CA 1
ATOM 816 C C . ASP A 1 106 ? 23.519 -2.456 -58.384 1.00 84.31 106 ASP A C 1
ATOM 818 O O . ASP A 1 106 ? 24.444 -1.926 -59.007 1.00 84.31 106 ASP A O 1
ATOM 822 N N . ARG A 1 107 ? 23.658 -2.750 -57.084 1.00 83.56 107 ARG A N 1
ATOM 823 C CA . ARG A 1 107 ? 24.940 -2.613 -56.372 1.00 83.56 107 ARG A CA 1
ATOM 824 C C . ARG A 1 107 ? 25.951 -3.662 -56.827 1.00 83.56 107 ARG A C 1
ATOM 826 O O . ARG A 1 107 ? 27.124 -3.331 -56.983 1.00 83.56 107 ARG A O 1
ATOM 833 N N . VAL A 1 108 ? 25.517 -4.902 -57.043 1.00 89.81 108 VAL A N 1
ATOM 834 C CA . VAL A 1 108 ? 26.382 -5.981 -57.540 1.00 89.81 108 VAL A CA 1
ATOM 835 C C . VAL A 1 108 ? 26.810 -5.716 -58.983 1.00 89.81 108 VAL A C 1
ATOM 837 O O . VAL A 1 108 ? 27.985 -5.902 -59.292 1.00 89.81 108 VAL A O 1
ATOM 840 N N . ALA A 1 109 ? 25.901 -5.251 -59.843 1.00 90.94 109 ALA A N 1
ATOM 841 C CA . ALA A 1 109 ? 26.201 -4.917 -61.234 1.00 90.94 109 ALA A CA 1
ATOM 842 C C . ALA A 1 109 ? 27.274 -3.821 -61.339 1.00 90.94 109 ALA A C 1
ATOM 844 O O . ALA A 1 109 ? 28.328 -4.066 -61.922 1.00 90.94 109 ALA A O 1
ATOM 845 N N . ARG A 1 110 ? 27.085 -2.677 -60.663 1.00 89.19 110 ARG A N 1
ATOM 846 C CA . ARG A 1 110 ? 28.073 -1.579 -60.659 1.00 89.19 110 ARG A CA 1
ATOM 847 C C . ARG A 1 110 ? 29.441 -2.002 -60.126 1.00 89.19 110 ARG A C 1
ATOM 849 O O . ARG A 1 110 ? 30.460 -1.616 -60.684 1.00 89.19 110 ARG A O 1
ATOM 856 N N . ARG A 1 111 ? 29.483 -2.840 -59.083 1.00 90.75 111 ARG A N 1
ATOM 857 C CA . ARG A 1 111 ? 30.753 -3.390 -58.574 1.00 90.75 111 ARG A CA 1
ATOM 858 C C . ARG A 1 111 ? 31.433 -4.316 -59.579 1.00 90.75 111 ARG A C 1
ATOM 860 O O . ARG A 1 111 ? 32.654 -4.319 -59.652 1.00 90.75 111 ARG A O 1
ATOM 867 N N . LYS A 1 112 ? 30.677 -5.117 -60.337 1.00 93.94 112 LYS A N 1
ATOM 868 C CA . LYS A 1 112 ? 31.252 -5.969 -61.390 1.00 93.94 112 LYS A CA 1
ATOM 869 C C . LYS A 1 112 ? 31.859 -5.131 -62.513 1.00 93.94 112 LYS A C 1
ATOM 871 O O . LYS A 1 112 ? 32.966 -5.441 -62.936 1.00 93.94 112 LYS A O 1
ATOM 876 N N . GLU A 1 113 ? 31.167 -4.080 -62.946 1.00 93.25 113 GLU A N 1
ATOM 877 C CA . GLU A 1 113 ? 31.677 -3.135 -63.950 1.00 93.25 113 GLU A CA 1
ATOM 878 C C . GLU A 1 113 ? 32.952 -2.434 -63.463 1.00 93.25 113 GLU A C 1
ATOM 880 O O . GLU A 1 113 ? 33.951 -2.394 -64.176 1.00 93.25 113 GLU A O 1
ATOM 885 N N . GLU A 1 114 ? 32.959 -1.958 -62.215 1.00 92.38 114 GLU A N 1
ATOM 886 C CA . GLU A 1 114 ? 34.137 -1.349 -61.593 1.00 92.38 114 GLU A CA 1
ATOM 887 C C . GLU A 1 114 ? 35.317 -2.332 -61.521 1.00 92.38 114 GLU A C 1
ATOM 889 O O . GLU A 1 114 ? 36.433 -1.981 -61.892 1.00 92.38 114 GLU A O 1
ATOM 894 N N . ILE A 1 115 ? 35.079 -3.588 -61.119 1.00 94.31 115 ILE A N 1
ATOM 895 C CA . ILE A 1 115 ? 36.115 -4.633 -61.086 1.00 94.31 115 ILE A CA 1
ATOM 896 C C . ILE A 1 115 ? 36.689 -4.886 -62.482 1.00 94.31 115 ILE A C 1
ATOM 898 O O . ILE A 1 115 ? 37.906 -4.994 -62.614 1.00 94.31 115 ILE A O 1
ATOM 902 N N . GLN A 1 116 ? 35.846 -4.977 -63.512 1.00 93.62 116 GLN A N 1
ATOM 903 C CA . GLN A 1 116 ? 36.309 -5.174 -64.887 1.00 93.62 116 GLN A CA 1
ATOM 904 C C . GLN A 1 116 ? 37.173 -4.000 -65.353 1.00 93.62 116 GLN A C 1
ATOM 906 O O . GLN A 1 116 ? 38.275 -4.217 -65.851 1.00 93.62 116 GLN A O 1
ATOM 911 N N . SER A 1 117 ? 36.728 -2.766 -65.107 1.00 92.31 117 SER A N 1
ATOM 912 C CA . SER A 1 117 ? 37.490 -1.564 -65.451 1.00 92.31 117 SER A CA 1
ATOM 913 C C . SER A 1 117 ? 38.833 -1.491 -64.712 1.00 92.31 117 SER A C 1
ATOM 915 O O . SER A 1 117 ? 39.854 -1.173 -65.319 1.00 92.31 117 SER A O 1
ATOM 917 N N . LEU A 1 118 ? 38.867 -1.843 -63.423 1.00 92.00 118 LEU A N 1
ATOM 918 C CA . LEU A 1 118 ? 40.104 -1.901 -62.640 1.00 92.00 118 LEU A CA 1
ATOM 919 C C . LEU A 1 118 ? 41.051 -3.004 -63.128 1.00 92.00 118 LEU A C 1
ATOM 921 O O . LEU A 1 118 ? 42.262 -2.796 -63.151 1.00 92.00 118 LEU A O 1
ATOM 925 N N . GLN A 1 119 ? 40.522 -4.164 -63.526 1.00 91.06 119 GLN A N 1
ATOM 926 C CA . GLN A 1 119 ? 41.316 -5.249 -64.108 1.00 91.06 119 GLN A CA 1
ATOM 927 C C . GLN A 1 119 ? 41.935 -4.841 -65.446 1.00 91.06 119 GLN A C 1
ATOM 929 O O . GLN A 1 119 ? 43.100 -5.143 -65.689 1.00 91.06 119 GLN A O 1
ATOM 934 N N . GLU A 1 120 ? 41.188 -4.128 -66.284 1.00 89.56 120 GLU A N 1
ATOM 935 C CA . GLU A 1 120 ? 41.680 -3.604 -67.558 1.00 89.56 120 GLU A CA 1
ATOM 936 C C . GLU A 1 120 ? 42.739 -2.513 -67.347 1.00 89.56 120 GLU A C 1
ATOM 938 O O . GLU A 1 120 ? 43.822 -2.582 -67.920 1.00 89.56 120 GLU A O 1
ATOM 943 N N . ALA A 1 121 ? 42.519 -1.576 -66.420 1.00 90.25 121 ALA A N 1
ATOM 944 C CA . ALA A 1 121 ? 43.535 -0.591 -66.046 1.00 90.25 121 ALA A CA 1
ATOM 945 C C . ALA A 1 121 ? 44.821 -1.248 -65.508 1.00 90.25 121 ALA A C 1
ATOM 947 O O . ALA A 1 121 ? 45.927 -0.823 -65.842 1.00 90.25 121 ALA A O 1
ATOM 948 N N . LEU A 1 122 ? 44.691 -2.302 -64.696 1.00 89.06 122 LEU A N 1
ATOM 949 C CA . LEU A 1 122 ? 45.828 -3.062 -64.180 1.00 89.06 122 LEU A CA 1
ATOM 950 C C . LEU A 1 122 ? 46.574 -3.804 -65.299 1.00 89.06 122 LEU A C 1
ATOM 952 O O . LEU A 1 122 ? 47.802 -3.826 -65.293 1.00 89.06 122 LEU A O 1
ATOM 956 N N . ARG A 1 123 ? 45.853 -4.361 -66.277 1.00 87.81 123 ARG A N 1
ATOM 957 C CA . ARG A 1 123 ? 46.432 -5.006 -67.462 1.00 87.81 123 ARG A CA 1
ATOM 958 C C . ARG A 1 123 ? 47.242 -4.017 -68.307 1.00 87.81 123 ARG A C 1
ATOM 960 O O . ARG A 1 123 ? 48.387 -4.303 -68.660 1.00 87.81 123 ARG A O 1
ATOM 967 N N . ILE A 1 124 ? 46.701 -2.820 -68.531 1.00 86.50 124 ILE A N 1
ATOM 968 C CA . ILE A 1 124 ? 47.395 -1.713 -69.205 1.00 86.50 124 ILE A CA 1
ATOM 969 C C . ILE A 1 124 ? 48.662 -1.308 -68.437 1.00 86.50 124 ILE A C 1
ATOM 971 O O . ILE A 1 124 ? 49.733 -1.196 -69.033 1.00 86.50 124 ILE A O 1
ATOM 975 N N . LEU A 1 125 ? 48.576 -1.127 -67.114 1.00 86.00 125 LEU A N 1
ATOM 976 C CA . LEU A 1 125 ? 49.719 -0.732 -66.277 1.00 86.00 125 LEU A CA 1
ATOM 977 C C . LEU A 1 125 ? 50.806 -1.812 -66.176 1.00 86.00 125 LEU A C 1
ATOM 979 O O . LEU A 1 125 ? 51.985 -1.477 -66.073 1.00 86.00 125 LEU A O 1
ATOM 983 N N . ASN A 1 126 ? 50.432 -3.091 -66.236 1.00 85.38 126 ASN A N 1
ATOM 984 C CA . ASN A 1 126 ? 51.368 -4.219 -66.250 1.00 85.38 126 ASN A CA 1
ATOM 985 C C . ASN A 1 126 ? 51.981 -4.481 -67.637 1.00 85.38 126 ASN A C 1
ATOM 987 O O . ASN A 1 126 ? 52.788 -5.397 -67.781 1.00 85.38 126 ASN A O 1
ATOM 991 N N . GLY A 1 127 ? 51.618 -3.689 -68.652 1.00 74.50 127 GLY A N 1
ATOM 992 C CA . GLY A 1 127 ? 52.138 -3.826 -70.011 1.00 74.50 127 GLY A CA 1
ATOM 993 C C . GLY A 1 127 ? 51.566 -5.014 -70.788 1.00 74.50 127 GLY A C 1
ATOM 994 O O . GLY A 1 127 ? 52.031 -5.286 -71.888 1.00 74.50 127 GLY A O 1
ATOM 995 N N . GLU A 1 128 ? 50.548 -5.699 -70.261 1.00 68.44 128 GLU A N 1
ATOM 996 C CA . GLU A 1 128 ? 49.857 -6.796 -70.955 1.00 68.44 128 GLU A CA 1
ATOM 997 C C . GLU A 1 128 ? 49.022 -6.281 -72.148 1.00 68.44 128 GLU A C 1
ATOM 999 O O . GLU A 1 128 ? 48.875 -7.001 -73.131 1.00 68.44 128 GLU A O 1
ATOM 1004 N N . ASP A 1 129 ? 48.556 -5.023 -72.099 1.00 59.59 129 ASP A N 1
ATOM 1005 C CA . ASP A 1 129 ? 47.881 -4.334 -73.219 1.00 59.59 129 ASP A CA 1
ATOM 1006 C C . ASP A 1 129 ? 48.801 -3.349 -73.980 1.00 59.59 129 ASP A C 1
ATOM 1008 O O . ASP A 1 129 ? 48.372 -2.698 -74.933 1.00 59.59 129 ASP A O 1
ATOM 1012 N N . ILE A 1 130 ? 50.085 -3.250 -73.604 1.00 55.66 130 ILE A N 1
ATOM 1013 C CA . ILE A 1 130 ? 51.121 -2.531 -74.369 1.00 55.66 130 ILE A CA 1
ATOM 1014 C C . ILE A 1 130 ? 51.898 -3.571 -75.183 1.00 55.66 130 ILE A C 1
ATOM 1016 O O . ILE A 1 130 ? 53.089 -3.796 -74.989 1.00 55.66 130 ILE A O 1
ATOM 1020 N N . ALA A 1 131 ? 51.194 -4.248 -76.086 1.00 52.03 131 ALA A N 1
ATOM 1021 C CA . ALA A 1 131 ? 51.812 -5.046 -77.134 1.00 52.03 131 ALA A CA 1
ATOM 1022 C C . ALA A 1 131 ? 51.845 -4.222 -78.430 1.00 52.03 131 ALA A C 1
ATOM 1024 O O . ALA A 1 131 ? 50.925 -4.274 -79.248 1.00 52.03 131 ALA A O 1
ATOM 1025 N N . LEU A 1 132 ? 52.926 -3.453 -78.581 1.00 45.38 132 LEU A N 1
ATOM 1026 C CA . LEU A 1 132 ? 53.565 -3.175 -79.867 1.00 45.38 132 LEU A CA 1
ATOM 1027 C C . LEU A 1 132 ? 54.971 -3.771 -79.817 1.00 45.38 132 LEU A C 1
ATOM 1029 O O . LEU A 1 132 ? 55.697 -3.443 -78.852 1.00 45.38 132 LEU A O 1
#

Foldseek 3Di:
DDDPPVPVVVVVVVVVVVVVVVCVVVVVVVVVVVVVVVVVVVVVVVVVVVVVVVVVVVVVVVVVVVVVVVVVVVVVVVVVVVVVVVVVVCVVCCCVPPVVVDDPVRVVVVVVVVVVVVVVVVCVVVCVVVDD

Organism: NCBI:txid73915

Sequence (132 aa):
MQAESGGVVGMLQVVESDFARLEAETSAAEALAQKQYDEFMTDSKVDKAEKTKDIEHKEAKKQDQSQALTTKREDIEGTQKELDAALAYFDKLKPSCVDTGVTYEDRVARRKEEIQSLQEALRILNGEDIAL